Protein AF-A0A831ULX9-F1 (afdb_monomer_lite)

Radius of gyration: 25.43 Å; chains: 1; bounding box: 55×45×68 Å

pLDDT: mean 88.06, std 7.43, range [57.34, 97.75]

Foldseek 3Di:
DQQLVVLLVLQQQLQLVVLLVVLCVVLVVVVVCCCPPPQPPHDDDPVVVVVSVVSRVVSSVVSSVVSSVVSSVVSVVCSVPPDDDCVSNVVSVCSNVVVVVVVVVVCVVVQVPDPHDLLRLLQVVLVVVPAPGWDFDDPPDDFTWIFGAHPVRDGPDIGHSVPGDD

Structure (mmCIF, N/CA/C/O backbone):
data_AF-A0A831ULX9-F1
#
_entry.id   AF-A0A831ULX9-F1
#
loop_
_atom_site.group_PDB
_atom_site.id
_atom_site.type_symbol
_atom_site.label_atom_id
_atom_site.label_alt_id
_atom_site.label_comp_id
_atom_site.label_asym_id
_atom_site.label_entity_id
_atom_site.label_seq_id
_atom_site.pdbx_PDB_ins_code
_atom_site.Cartn_x
_atom_site.Cartn_y
_atom_site.Cartn_z
_atom_site.occupancy
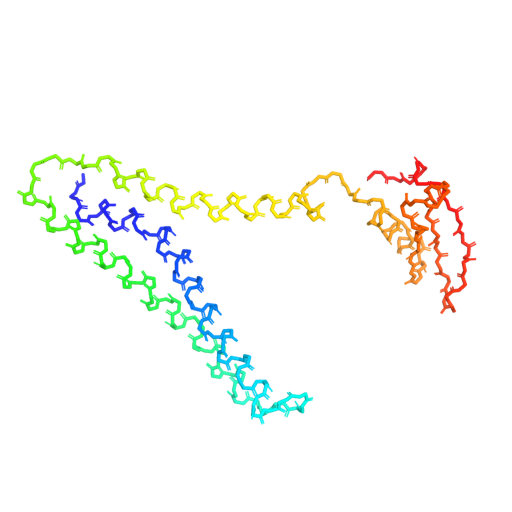_atom_site.B_iso_or_equiv
_atom_site.auth_seq_id
_atom_site.auth_comp_id
_atom_site.auth_asym_id
_atom_site.auth_atom_id
_atom_site.pdbx_PDB_model_num
ATOM 1 N N . MET A 1 1 ? -15.655 9.755 24.065 1.00 69.81 1 MET A N 1
ATOM 2 C CA . MET A 1 1 ? -16.118 8.781 23.044 1.00 69.81 1 MET A CA 1
ATOM 3 C C . MET A 1 1 ? -16.179 7.384 23.647 1.00 69.81 1 MET A C 1
ATOM 5 O O . MET A 1 1 ? -15.390 7.096 24.537 1.00 69.81 1 MET A O 1
ATOM 9 N N . LYS A 1 2 ? -17.085 6.518 23.174 1.00 84.69 2 LYS A N 1
ATOM 10 C CA . LYS A 1 2 ? -17.117 5.096 23.570 1.00 84.69 2 LYS A CA 1
ATOM 11 C C . LYS A 1 2 ? -15.896 4.355 23.005 1.00 84.69 2 LYS A C 1
ATOM 13 O O . LYS A 1 2 ? -15.517 4.626 21.863 1.00 84.69 2 LYS A O 1
ATOM 18 N N . LYS A 1 3 ? -15.299 3.426 23.767 1.00 84.31 3 LYS A N 1
ATOM 19 C CA . LYS A 1 3 ? -14.051 2.737 23.372 1.00 84.31 3 LYS A CA 1
ATOM 20 C C . LYS A 1 3 ? -14.194 2.011 22.036 1.00 84.31 3 LYS A C 1
ATOM 22 O O . LYS A 1 3 ? -13.263 2.047 21.241 1.00 84.31 3 LYS A O 1
ATOM 27 N N . ARG A 1 4 ? -15.372 1.463 21.723 1.00 89.12 4 ARG A N 1
ATOM 28 C CA . ARG A 1 4 ? -15.666 0.852 20.412 1.00 89.12 4 ARG A CA 1
ATOM 29 C C . ARG A 1 4 ? -15.336 1.742 19.206 1.00 89.12 4 ARG A C 1
ATOM 31 O O . ARG A 1 4 ? -14.799 1.252 18.222 1.00 89.12 4 ARG A O 1
ATOM 38 N N . PHE A 1 5 ? -15.599 3.048 19.289 1.00 90.06 5 PHE A N 1
ATOM 39 C CA . PHE A 1 5 ? -15.303 3.977 18.193 1.00 90.06 5 PHE A CA 1
ATOM 40 C C . PHE A 1 5 ? -13.834 4.404 18.181 1.00 90.06 5 PHE A C 1
ATOM 42 O O . PHE A 1 5 ? -13.266 4.590 17.113 1.00 90.06 5 PHE A O 1
ATOM 49 N N . ILE A 1 6 ? -13.197 4.490 19.354 1.00 88.69 6 ILE A N 1
ATOM 50 C CA . ILE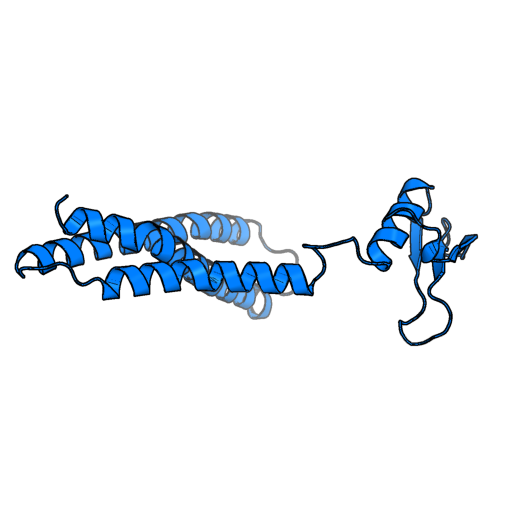 A 1 6 ? -11.759 4.775 19.455 1.00 88.69 6 ILE A CA 1
ATOM 51 C C . ILE A 1 6 ? -10.952 3.647 18.806 1.00 88.69 6 ILE A C 1
ATOM 53 O O . ILE A 1 6 ? -10.059 3.919 18.016 1.00 88.69 6 ILE A O 1
ATOM 57 N N . TYR A 1 7 ? -11.289 2.384 19.082 1.00 88.88 7 TYR A N 1
ATOM 58 C CA . TYR A 1 7 ? -10.593 1.252 18.466 1.00 88.88 7 TYR A CA 1
ATOM 59 C C . TYR A 1 7 ? -10.888 1.151 16.970 1.00 88.88 7 TYR A C 1
ATOM 61 O O . TYR A 1 7 ? -9.971 0.911 16.200 1.00 88.88 7 TYR A O 1
ATOM 69 N N . MET A 1 8 ? -12.120 1.406 16.526 1.00 90.25 8 MET A N 1
ATOM 70 C CA . MET A 1 8 ? -12.404 1.484 15.089 1.00 90.25 8 MET A CA 1
ATOM 71 C C . MET A 1 8 ? -11.499 2.510 14.380 1.00 90.25 8 MET A C 1
ATOM 73 O O . MET A 1 8 ? -10.954 2.207 13.325 1.00 90.25 8 MET A O 1
ATOM 77 N N . LEU A 1 9 ? -11.291 3.688 14.983 1.00 89.81 9 LEU A N 1
ATOM 78 C CA . LEU A 1 9 ? -10.396 4.720 14.449 1.00 89.81 9 LEU A CA 1
ATOM 79 C C . LEU A 1 9 ? -8.916 4.324 14.526 1.00 89.81 9 LEU A C 1
ATOM 81 O O . LEU A 1 9 ? -8.188 4.538 13.562 1.00 89.81 9 LEU A O 1
ATOM 85 N N . LEU A 1 10 ? -8.475 3.718 15.632 1.00 89.75 10 LEU A N 1
ATOM 86 C CA . LEU A 1 10 ? -7.100 3.226 15.775 1.00 89.75 10 LEU A CA 1
ATOM 87 C C . LEU A 1 10 ? -6.760 2.203 14.688 1.00 89.75 10 LEU A C 1
ATOM 89 O O . LEU A 1 10 ? -5.692 2.260 14.100 1.00 89.75 10 LEU A O 1
ATOM 93 N N . PHE A 1 11 ? -7.682 1.301 14.362 1.00 89.25 11 PHE A N 1
ATOM 94 C CA . PHE A 1 11 ? -7.452 0.282 13.338 1.00 89.25 11 PHE A CA 1
ATOM 95 C C . PHE A 1 11 ? -7.724 0.761 11.905 1.00 89.25 11 PHE A C 1
ATOM 97 O O . PHE A 1 11 ? -7.463 0.010 10.969 1.00 89.25 11 PHE A O 1
ATOM 104 N N . LEU A 1 12 ? -8.191 1.998 11.704 1.00 92.56 12 LEU A N 1
ATOM 105 C CA . LEU A 1 12 ? -8.520 2.525 10.379 1.00 92.56 12 LEU A CA 1
ATOM 106 C C . LEU A 1 12 ? -7.286 2.579 9.469 1.00 92.56 12 LEU A C 1
ATOM 108 O O . LEU A 1 12 ? -7.279 1.980 8.397 1.00 92.56 12 LEU A O 1
ATOM 112 N N . VAL A 1 13 ? -6.240 3.285 9.904 1.00 91.50 13 VAL A N 1
ATOM 113 C CA . VAL A 1 13 ? -5.035 3.521 9.094 1.00 91.50 13 VAL A CA 1
ATOM 114 C C . VAL A 1 13 ? -4.110 2.296 9.059 1.00 91.50 13 VAL A C 1
ATOM 116 O O . VAL A 1 13 ? -3.772 1.860 7.959 1.00 91.50 13 VAL A O 1
ATOM 119 N N . PRO A 1 14 ? -3.750 1.654 10.190 1.00 91.25 14 PRO A N 1
ATOM 120 C CA . PRO A 1 14 ? -2.991 0.404 10.150 1.00 91.25 14 PRO A CA 1
ATOM 121 C C . PRO A 1 14 ? -3.719 -0.688 9.362 1.00 91.25 14 PRO A C 1
ATOM 123 O O . PRO A 1 14 ? -3.098 -1.418 8.593 1.00 91.25 14 PRO A O 1
ATOM 126 N N . GLY A 1 15 ? -5.045 -0.781 9.518 1.00 92.94 15 GLY A N 1
ATOM 127 C CA . GLY A 1 15 ? -5.869 -1.737 8.787 1.00 92.94 15 GLY A CA 1
ATOM 128 C C . GLY A 1 15 ? -5.821 -1.509 7.281 1.00 92.94 15 GLY A C 1
ATOM 129 O O . GLY A 1 15 ? -5.800 -2.485 6.537 1.00 92.94 15 GLY A O 1
ATOM 130 N N . LEU A 1 16 ? -5.739 -0.255 6.826 1.00 94.25 16 LEU A N 1
ATOM 131 C CA . LEU A 1 16 ? -5.569 0.077 5.411 1.00 94.25 16 LEU A CA 1
ATOM 132 C C . LEU A 1 16 ? -4.250 -0.487 4.872 1.00 94.25 16 LEU A C 1
ATOM 134 O O . LEU A 1 16 ? -4.260 -1.207 3.874 1.00 94.25 16 LEU A O 1
ATOM 138 N N . PHE A 1 17 ? -3.132 -0.223 5.555 1.00 92.25 17 PHE A N 1
ATOM 139 C CA . PHE A 1 17 ? -1.814 -0.714 5.137 1.00 92.25 17 PHE A CA 1
ATOM 140 C C . PHE A 1 17 ? -1.741 -2.241 5.123 1.00 92.25 17 PHE A C 1
ATOM 142 O O . PHE A 1 17 ? -1.296 -2.828 4.138 1.00 92.25 17 PHE A O 1
ATOM 149 N N . VAL A 1 18 ? -2.216 -2.895 6.186 1.00 92.31 18 VAL A N 1
ATOM 150 C CA . VAL A 1 18 ? -2.213 -4.361 6.282 1.00 92.31 18 VAL A CA 1
ATOM 151 C C . VAL A 1 18 ? -3.098 -4.983 5.199 1.00 92.31 18 VAL A C 1
ATOM 153 O O . VAL A 1 18 ? -2.685 -5.942 4.552 1.00 92.31 18 VAL A O 1
ATOM 156 N N . SER A 1 19 ? -4.282 -4.419 4.947 1.00 96.00 19 SER A N 1
ATOM 157 C CA . SER A 1 19 ? -5.193 -4.922 3.907 1.00 96.00 19 SER A CA 1
ATOM 158 C C . SER A 1 19 ? -4.593 -4.780 2.513 1.00 96.00 19 SER A C 1
ATOM 160 O O . SER A 1 19 ? -4.688 -5.709 1.710 1.00 96.00 19 SER A O 1
ATOM 162 N N . LEU A 1 20 ? -3.932 -3.653 2.235 1.00 94.69 20 LEU A N 1
ATOM 163 C CA . LEU A 1 20 ? -3.231 -3.436 0.974 1.00 94.69 20 LEU A CA 1
ATOM 164 C C . LEU A 1 20 ? -2.085 -4.437 0.795 1.00 94.69 20 LEU A C 1
ATOM 166 O O . LEU A 1 20 ? -2.016 -5.092 -0.240 1.00 94.69 20 LEU A O 1
ATOM 170 N N . LEU A 1 21 ? -1.235 -4.607 1.813 1.00 93.88 21 LEU A N 1
ATOM 171 C CA . LEU A 1 21 ? -0.114 -5.551 1.778 1.00 93.88 21 LEU A CA 1
ATOM 172 C C . LEU A 1 21 ? -0.579 -6.988 1.531 1.00 93.88 21 LEU A C 1
ATOM 174 O O . LEU A 1 21 ? -0.034 -7.662 0.662 1.00 93.88 21 LEU A O 1
ATOM 178 N N . ILE A 1 22 ? -1.607 -7.444 2.254 1.00 95.62 22 ILE A N 1
ATOM 179 C CA . ILE A 1 22 ? -2.168 -8.789 2.069 1.00 95.62 22 ILE A CA 1
ATOM 180 C C . ILE A 1 22 ? -2.738 -8.941 0.656 1.00 95.62 22 ILE A C 1
ATOM 182 O O . ILE A 1 22 ? -2.482 -9.948 0.000 1.00 95.62 22 ILE A O 1
ATOM 186 N N . THR A 1 23 ? -3.478 -7.944 0.168 1.00 97.00 23 THR A N 1
ATOM 187 C CA . THR A 1 23 ? -4.087 -7.988 -1.169 1.00 97.00 23 THR A CA 1
ATOM 188 C C . THR A 1 23 ? -3.028 -8.061 -2.264 1.00 97.00 23 THR A C 1
ATOM 190 O O . THR A 1 23 ? -3.106 -8.928 -3.133 1.00 97.00 23 THR A O 1
ATOM 193 N N . VAL A 1 24 ? -2.008 -7.201 -2.199 1.00 95.50 24 VAL A N 1
ATOM 194 C CA . VAL A 1 24 ? -0.898 -7.188 -3.162 1.00 95.50 24 VAL A CA 1
ATOM 195 C C . VAL A 1 24 ? -0.106 -8.490 -3.100 1.00 95.50 24 VAL A C 1
ATOM 197 O O . VAL A 1 24 ? 0.212 -9.044 -4.145 1.00 95.50 24 VAL A O 1
ATOM 200 N N . ALA A 1 25 ? 0.176 -9.019 -1.906 1.00 96.38 25 ALA A N 1
ATOM 201 C CA . ALA A 1 25 ? 0.901 -10.278 -1.766 1.00 96.38 25 ALA A CA 1
ATOM 202 C C . ALA A 1 25 ? 0.124 -11.452 -2.380 1.00 96.38 25 ALA A C 1
ATOM 204 O O . ALA A 1 25 ? 0.675 -12.206 -3.177 1.00 96.38 25 ALA A O 1
ATOM 205 N N . VAL A 1 26 ? -1.163 -11.592 -2.055 1.00 97.25 26 VAL A N 1
ATOM 206 C CA . VAL A 1 26 ? -1.990 -12.703 -2.549 1.00 97.25 26 VAL A CA 1
ATOM 207 C C . VAL A 1 26 ? -2.203 -12.614 -4.058 1.00 97.25 26 VAL A C 1
ATOM 209 O O . VAL A 1 26 ? -2.005 -13.607 -4.758 1.00 97.25 26 VAL A O 1
ATOM 212 N N . LEU A 1 27 ? -2.565 -11.440 -4.581 1.00 95.69 27 LEU A N 1
ATOM 213 C CA . LEU A 1 27 ? -2.779 -11.278 -6.019 1.00 95.69 27 LEU A CA 1
ATOM 214 C C . LEU A 1 27 ? -1.475 -11.284 -6.809 1.00 95.69 27 LEU A C 1
ATOM 216 O O . LEU A 1 27 ? -1.461 -11.798 -7.919 1.00 95.69 27 LEU A O 1
ATOM 220 N N . GLY A 1 28 ? -0.378 -10.793 -6.236 1.00 94.81 28 GLY A N 1
ATOM 221 C CA . GLY A 1 28 ? 0.954 -10.907 -6.823 1.00 94.81 28 GLY A CA 1
ATOM 222 C C . GLY A 1 28 ? 1.394 -12.364 -6.948 1.00 94.81 28 GLY A C 1
ATOM 223 O O . GLY A 1 28 ? 1.882 -12.763 -8.002 1.00 94.81 28 GLY A O 1
ATOM 224 N N . VAL A 1 29 ? 1.146 -13.190 -5.924 1.00 96.25 29 VAL A N 1
ATOM 225 C CA . VAL A 1 29 ? 1.385 -14.642 -5.993 1.00 96.25 29 VAL A CA 1
ATOM 226 C C . VAL A 1 29 ? 0.490 -15.296 -7.045 1.00 96.25 29 VAL A C 1
ATOM 228 O O . VAL A 1 29 ? 0.982 -16.093 -7.839 1.00 96.25 29 VAL A O 1
ATOM 231 N N . ALA A 1 30 ? -0.799 -14.951 -7.095 1.00 94.50 30 ALA A N 1
ATOM 232 C CA . ALA A 1 30 ? -1.714 -15.491 -8.099 1.00 94.50 30 ALA A CA 1
ATOM 233 C C . ALA A 1 30 ? -1.286 -15.110 -9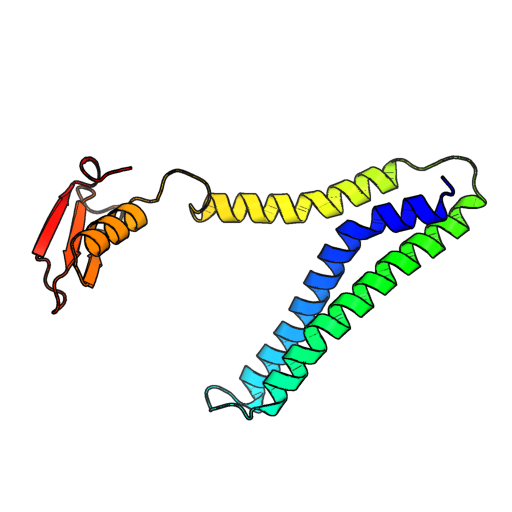.526 1.00 94.50 30 ALA A C 1
ATOM 235 O O . ALA A 1 30 ? -1.217 -15.972 -10.400 1.00 94.50 30 ALA A O 1
ATOM 236 N N . TYR A 1 31 ? -0.938 -13.842 -9.747 1.00 93.38 31 TYR A N 1
ATOM 237 C CA . TYR A 1 31 ? -0.435 -13.343 -11.023 1.00 93.38 31 TYR A CA 1
ATOM 238 C C . TYR A 1 31 ? 0.875 -14.034 -11.411 1.00 93.38 31 TYR A C 1
ATOM 240 O O . TYR A 1 31 ? 1.000 -14.541 -12.522 1.00 93.38 31 TYR A O 1
ATOM 248 N N . GLY A 1 32 ? 1.827 -14.134 -10.480 1.00 93.75 32 GLY A N 1
ATOM 249 C CA . GLY A 1 32 ? 3.093 -14.828 -10.695 1.00 93.75 32 GLY A CA 1
ATOM 250 C C . GLY A 1 32 ? 2.906 -16.312 -11.011 1.00 93.75 32 GLY A C 1
ATOM 251 O O . GLY A 1 32 ? 3.600 -16.839 -11.872 1.00 93.75 32 GLY A O 1
ATOM 252 N N . ALA A 1 33 ? 1.938 -16.982 -10.382 1.00 94.31 33 ALA A N 1
ATOM 253 C CA . ALA A 1 33 ? 1.618 -18.374 -10.682 1.00 94.31 33 ALA A CA 1
ATOM 254 C C . ALA A 1 33 ? 1.002 -18.541 -12.080 1.00 94.31 33 ALA A C 1
ATOM 256 O O . ALA A 1 33 ? 1.398 -19.442 -12.819 1.00 94.31 33 ALA A O 1
ATOM 257 N N . LEU A 1 34 ? 0.068 -17.664 -12.463 1.00 92.25 34 LEU A N 1
ATOM 258 C CA . LEU A 1 34 ? -0.495 -17.648 -13.816 1.00 92.25 34 LEU A CA 1
ATOM 259 C C . LEU A 1 34 ? 0.591 -17.394 -14.864 1.00 92.25 34 LEU A C 1
ATOM 261 O O . LEU A 1 34 ? 0.6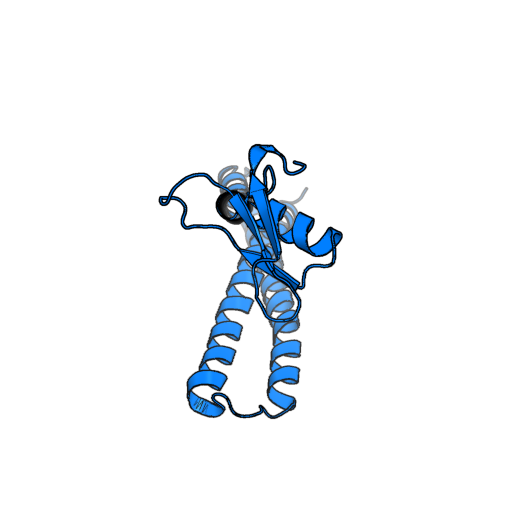19 -18.071 -15.890 1.00 92.25 34 LEU A O 1
ATOM 265 N N . TRP A 1 35 ? 1.521 -16.484 -14.577 1.00 93.44 35 TRP A N 1
ATOM 266 C CA . TRP A 1 35 ? 2.657 -16.214 -15.449 1.00 93.44 35 TRP A CA 1
ATOM 267 C C . TRP A 1 35 ? 3.595 -17.419 -15.556 1.00 93.44 35 TRP A C 1
ATOM 269 O O . TRP A 1 35 ? 3.796 -17.931 -16.648 1.00 93.44 35 TRP A O 1
ATOM 279 N N . LEU A 1 36 ? 4.108 -17.942 -14.441 1.00 94.44 36 LEU A N 1
ATOM 280 C CA . LEU A 1 36 ? 5.123 -19.002 -14.457 1.00 94.44 36 LEU A CA 1
ATOM 281 C C . LEU A 1 36 ? 4.605 -20.358 -14.949 1.00 94.44 36 LEU A C 1
ATOM 283 O O . LEU A 1 36 ? 5.368 -21.108 -15.554 1.00 94.44 36 LEU A O 1
ATOM 287 N N . PHE A 1 37 ? 3.346 -20.703 -14.662 1.00 93.56 37 PHE A N 1
ATOM 288 C CA . PHE A 1 37 ? 2.854 -22.075 -14.844 1.00 93.56 37 PHE A CA 1
ATOM 289 C C . PHE A 1 37 ? 1.730 -22.226 -15.867 1.00 93.56 37 PHE A C 1
ATOM 291 O O . PHE A 1 37 ? 1.461 -23.353 -16.279 1.00 93.56 37 PHE A O 1
ATOM 298 N N . VAL A 1 38 ? 1.052 -21.141 -16.258 1.00 91.44 38 VAL A N 1
ATOM 299 C CA . VAL A 1 38 ? -0.139 -21.232 -17.119 1.00 91.44 38 VAL A CA 1
ATOM 300 C C . VAL A 1 38 ? 0.082 -20.561 -18.467 1.00 91.44 38 VAL A C 1
ATOM 302 O O . VAL A 1 38 ? -0.095 -21.206 -19.497 1.00 91.44 38 VAL A O 1
ATOM 305 N N . PHE A 1 39 ? 0.458 -19.283 -18.474 1.00 89.56 39 PHE A N 1
ATOM 306 C CA . PHE A 1 39 ? 0.470 -18.474 -19.694 1.00 89.56 39 PHE A CA 1
ATOM 307 C C . PHE A 1 39 ? 1.877 -18.104 -20.183 1.00 89.56 39 PHE A C 1
ATOM 309 O O . PHE A 1 39 ? 2.070 -17.932 -21.387 1.00 89.56 39 PHE A O 1
ATOM 316 N N . GLY A 1 40 ? 2.874 -18.009 -19.301 1.00 89.31 40 GLY A N 1
ATOM 317 C CA . GLY A 1 40 ? 4.224 -17.577 -19.672 1.00 89.31 40 GLY A CA 1
ATOM 318 C C . GLY A 1 40 ? 4.236 -16.198 -20.335 1.00 89.31 40 GLY A C 1
ATOM 319 O O . GLY A 1 40 ? 3.404 -15.337 -20.037 1.00 89.31 40 GLY A O 1
ATOM 320 N N . ASP A 1 41 ? 5.158 -16.035 -21.284 1.00 89.88 41 ASP A N 1
ATOM 321 C CA . ASP A 1 41 ? 5.332 -14.819 -22.094 1.00 89.88 41 ASP A CA 1
ATOM 322 C C . ASP A 1 41 ? 4.400 -14.752 -23.316 1.00 89.88 41 ASP A C 1
ATOM 324 O O . ASP A 1 41 ? 4.540 -13.878 -24.173 1.00 89.88 41 ASP A O 1
ATOM 328 N N . SER A 1 42 ? 3.457 -15.692 -23.441 1.00 86.81 42 SER A N 1
ATOM 329 C CA . SER A 1 42 ? 2.448 -15.627 -24.500 1.00 86.81 42 SER A CA 1
ATOM 330 C C . SER A 1 42 ? 1.460 -14.485 -24.247 1.00 86.81 42 SER A C 1
ATOM 332 O O . SER A 1 42 ? 1.388 -13.936 -23.151 1.00 86.81 42 SER A O 1
ATOM 334 N N . THR A 1 43 ? 0.687 -14.093 -25.259 1.00 84.56 43 THR A N 1
ATOM 335 C CA . THR A 1 43 ? -0.373 -13.097 -25.074 1.00 84.56 43 THR A CA 1
ATOM 336 C C . THR A 1 43 ? -1.481 -13.683 -24.204 1.00 84.56 43 THR A C 1
ATOM 338 O O . THR A 1 43 ? -2.108 -14.684 -24.555 1.00 84.56 43 THR A O 1
ATOM 341 N N . TRP A 1 44 ? -1.714 -13.073 -23.041 1.00 86.50 44 TRP A N 1
ATOM 342 C CA . TRP A 1 44 ? -2.722 -13.563 -22.110 1.00 86.50 44 TRP A CA 1
ATOM 343 C C . TRP A 1 44 ? -4.124 -13.366 -22.697 1.00 86.50 44 TRP A C 1
ATOM 345 O O . TRP A 1 44 ? -4.382 -12.376 -23.389 1.00 86.50 44 TRP A O 1
ATOM 355 N N . PRO A 1 45 ? -5.070 -14.273 -22.405 1.00 88.69 45 PRO A N 1
ATOM 356 C CA . PRO A 1 45 ? -6.480 -13.988 -22.622 1.00 88.69 45 PRO A CA 1
ATOM 357 C C . PRO A 1 45 ? -6.875 -12.699 -21.883 1.00 88.69 45 PRO A C 1
ATOM 359 O O . PRO A 1 45 ? -6.274 -12.354 -20.875 1.00 88.69 45 PRO A 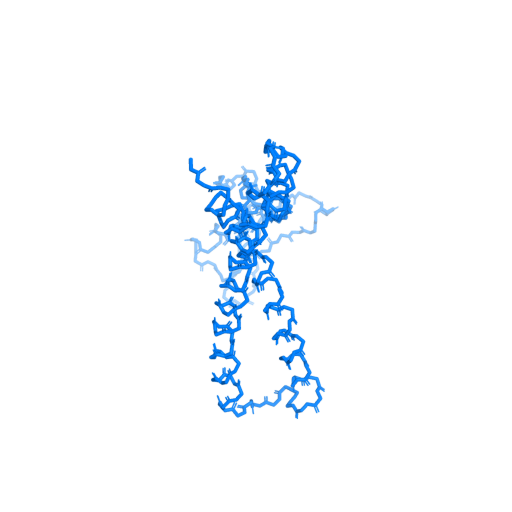O 1
ATOM 362 N N . THR A 1 46 ? -7.918 -11.997 -22.324 1.00 88.56 46 THR A N 1
ATOM 363 C CA . THR A 1 46 ? -8.326 -10.723 -21.693 1.00 88.56 46 THR A CA 1
ATOM 364 C C . THR A 1 46 ? -9.033 -10.900 -20.344 1.00 88.56 46 THR A C 1
ATOM 366 O O . THR A 1 46 ? -9.080 -9.983 -19.526 1.00 88.56 46 THR A O 1
ATOM 369 N N . TRP A 1 47 ? -9.606 -12.077 -20.086 1.00 90.56 47 TRP A N 1
ATOM 370 C CA . TRP A 1 47 ? -10.423 -12.322 -18.895 1.00 90.56 47 TRP A CA 1
ATOM 371 C C . TRP A 1 47 ? -9.639 -12.411 -17.565 1.00 90.56 47 TRP A C 1
ATOM 373 O O . TRP A 1 47 ? -10.168 -11.906 -16.575 1.00 90.56 47 TRP A O 1
ATOM 383 N N . PRO A 1 48 ? -8.416 -12.984 -17.462 1.00 90.25 48 PRO A N 1
ATOM 384 C CA . PRO A 1 48 ? -7.666 -13.032 -16.209 1.00 90.25 48 PRO A CA 1
ATOM 385 C C . PRO A 1 48 ? -7.296 -11.633 -15.726 1.00 90.25 48 PRO A C 1
ATOM 387 O O . PRO A 1 48 ? -7.422 -11.357 -14.538 1.00 90.25 48 PRO A O 1
ATOM 390 N N . GLU A 1 49 ? -6.914 -10.731 -16.634 1.00 86.44 49 GLU A N 1
ATOM 391 C CA . GLU A 1 49 ? -6.633 -9.334 -16.291 1.00 86.44 49 GLU A CA 1
ATOM 392 C C . GLU A 1 49 ? -7.869 -8.647 -15.705 1.00 86.44 49 GLU A C 1
ATOM 394 O O . GLU A 1 49 ? -7.791 -8.028 -14.644 1.00 86.44 49 GLU A O 1
ATOM 399 N N . GLN A 1 50 ? -9.033 -8.816 -16.340 1.00 92.00 50 GLN A N 1
ATOM 400 C CA . GLN A 1 50 ? -10.297 -8.255 -15.853 1.00 92.00 50 GLN A CA 1
ATOM 401 C C . GLN A 1 50 ? -10.684 -8.817 -14.480 1.00 92.00 50 GLN A C 1
ATOM 403 O O . GLN A 1 50 ? -11.064 -8.064 -13.582 1.00 92.00 50 GLN A O 1
ATOM 408 N N . VAL A 1 51 ? -10.562 -10.135 -14.297 1.00 94.00 51 VAL A N 1
ATOM 409 C CA . VAL A 1 51 ? -10.883 -10.806 -13.031 1.00 94.00 51 VAL A CA 1
ATOM 410 C C . VAL A 1 51 ? -9.939 -10.350 -11.921 1.00 94.00 51 VAL A C 1
ATOM 412 O O . VAL A 1 51 ? -10.408 -9.958 -10.855 1.00 94.00 51 VAL A O 1
ATOM 415 N N . LEU A 1 52 ? -8.625 -10.347 -12.156 1.00 91.56 52 LEU A N 1
ATOM 416 C CA . LEU A 1 52 ? -7.637 -9.917 -11.162 1.00 91.56 52 LEU A CA 1
ATOM 417 C C . LEU A 1 52 ? -7.789 -8.433 -10.817 1.00 91.56 52 LEU A C 1
ATOM 419 O O . LEU A 1 52 ? -7.731 -8.069 -9.640 1.00 91.56 52 LEU A O 1
ATOM 423 N N . SER A 1 53 ? -8.058 -7.593 -11.818 1.00 90.81 53 SER A N 1
ATOM 424 C CA . SER A 1 53 ? -8.330 -6.169 -11.622 1.00 90.81 53 SER A CA 1
ATOM 425 C C . SER A 1 53 ? -9.580 -5.937 -10.771 1.00 90.81 53 SER A C 1
ATOM 427 O O . SER A 1 53 ? -9.557 -5.076 -9.899 1.00 90.81 53 SER A O 1
ATOM 429 N N . GLY A 1 54 ? -10.642 -6.733 -10.945 1.00 94.62 54 GLY A N 1
ATOM 430 C CA . GLY A 1 54 ? -11.843 -6.667 -10.104 1.00 94.62 54 GLY A CA 1
ATOM 431 C C . GLY A 1 54 ? -11.656 -7.257 -8.699 1.00 94.62 54 GLY A C 1
ATOM 432 O O . GLY A 1 54 ? -12.209 -6.742 -7.720 1.00 94.62 54 GLY A O 1
ATOM 433 N N . LEU A 1 55 ? -10.850 -8.313 -8.568 1.00 95.12 55 LEU A N 1
ATOM 434 C CA . LEU A 1 55 ? -10.544 -8.950 -7.283 1.00 95.12 55 LEU A CA 1
ATOM 435 C C . LEU A 1 55 ? -9.708 -8.051 -6.366 1.00 95.12 55 LEU A C 1
ATOM 437 O O . LEU A 1 55 ? -9.883 -8.086 -5.152 1.00 95.12 55 LEU A O 1
ATOM 441 N N . MET A 1 56 ? -8.837 -7.216 -6.930 1.00 94.50 56 MET A N 1
ATOM 442 C CA . MET A 1 56 ? -7.970 -6.315 -6.168 1.00 94.50 56 MET A CA 1
ATOM 443 C C . MET A 1 56 ? -8.737 -5.338 -5.261 1.00 94.50 56 MET A C 1
ATOM 445 O O . MET A 1 56 ? -8.581 -5.432 -4.040 1.00 94.50 56 MET A O 1
ATOM 449 N N . PRO A 1 57 ? -9.618 -4.455 -5.768 1.00 96.50 57 PRO A N 1
ATOM 450 C CA . PRO A 1 57 ? -10.362 -3.538 -4.916 1.00 96.50 57 PRO A CA 1
ATOM 451 C C . PRO A 1 57 ? -11.345 -4.285 -4.010 1.00 96.50 57 PRO A C 1
ATOM 453 O O . PRO A 1 57 ? -11.493 -3.918 -2.848 1.00 96.50 57 PRO A O 1
ATOM 456 N N . THR A 1 58 ? -11.995 -5.349 -4.491 1.00 96.94 58 THR A N 1
ATOM 457 C CA . THR A 1 58 ? -12.979 -6.093 -3.685 1.00 96.94 58 THR A CA 1
ATOM 458 C C . THR A 1 58 ? -12.336 -6.779 -2.480 1.00 96.94 58 THR A C 1
ATOM 460 O O . THR A 1 58 ? -12.841 -6.647 -1.363 1.00 96.94 58 THR A O 1
ATOM 463 N N . MET A 1 59 ? -11.193 -7.440 -2.670 1.00 97.31 59 MET A N 1
ATOM 464 C CA . MET A 1 59 ? -10.422 -8.044 -1.585 1.00 97.31 59 MET A CA 1
ATOM 465 C C . MET A 1 59 ? -9.863 -6.981 -0.635 1.00 97.31 59 MET A C 1
ATOM 467 O O . MET A 1 59 ? -10.012 -7.116 0.581 1.00 97.31 59 MET A O 1
ATOM 471 N N . PHE A 1 60 ? -9.294 -5.899 -1.175 1.00 97.75 60 PHE A N 1
ATOM 472 C CA . PHE A 1 60 ? -8.764 -4.793 -0.380 1.00 97.75 60 PHE A CA 1
ATOM 473 C C . PHE A 1 60 ? -9.831 -4.171 0.531 1.00 97.75 60 PHE A C 1
ATOM 475 O O . PHE A 1 60 ? -9.644 -4.109 1.748 1.00 97.75 60 PHE A O 1
ATOM 482 N N . PHE A 1 61 ? -10.968 -3.748 -0.032 1.00 97.69 61 PHE A N 1
ATOM 483 C CA . PHE A 1 61 ? -12.047 -3.136 0.744 1.00 97.69 61 PHE A CA 1
ATOM 484 C C . PHE A 1 61 ? -12.672 -4.131 1.723 1.00 97.69 61 PHE A C 1
ATOM 486 O O . PHE A 1 61 ? -12.975 -3.755 2.856 1.00 97.69 61 PHE A O 1
ATOM 493 N N . GLY A 1 62 ? -12.816 -5.401 1.330 1.00 97.75 62 GLY A N 1
ATOM 494 C CA . GLY A 1 62 ? -13.304 -6.458 2.213 1.00 97.75 62 GLY A CA 1
ATOM 495 C C . GLY A 1 62 ? -12.426 -6.622 3.454 1.00 97.75 62 GLY A C 1
ATOM 496 O O . GLY A 1 62 ? -12.923 -6.547 4.579 1.00 97.75 62 GLY A O 1
ATOM 497 N N . LEU A 1 63 ? -11.113 -6.773 3.264 1.00 97.50 63 LEU A N 1
ATOM 498 C CA . LEU A 1 63 ? -10.149 -6.890 4.361 1.00 97.50 63 LEU A CA 1
ATOM 499 C C . LEU A 1 63 ? -10.112 -5.630 5.233 1.00 97.50 63 LEU A C 1
ATOM 501 O O . LEU A 1 63 ? -10.090 -5.732 6.463 1.00 97.50 63 LEU A O 1
ATOM 505 N N . TRP A 1 64 ? -10.184 -4.449 4.620 1.00 97.62 64 TRP A N 1
ATOM 506 C CA . TRP A 1 64 ? -10.136 -3.192 5.359 1.00 97.62 64 TRP A CA 1
ATOM 507 C C . TRP A 1 64 ? -11.373 -2.993 6.242 1.00 97.62 64 TRP A C 1
ATOM 509 O O . TRP A 1 64 ? -11.256 -2.636 7.419 1.00 97.62 64 TRP A O 1
ATOM 519 N N . VAL A 1 65 ? -12.561 -3.314 5.724 1.00 96.75 65 VAL A N 1
ATOM 520 C CA . VAL A 1 65 ? -13.803 -3.308 6.509 1.00 96.75 65 VAL A CA 1
ATOM 521 C C . VAL A 1 65 ? -13.739 -4.332 7.641 1.00 96.75 65 VAL A C 1
ATOM 523 O O . VAL A 1 65 ? -14.105 -4.000 8.771 1.00 96.75 65 VAL A O 1
ATOM 526 N N . ILE A 1 66 ? -13.227 -5.541 7.388 1.00 96.38 66 ILE A N 1
ATOM 527 C CA . ILE A 1 66 ? -13.034 -6.563 8.429 1.00 96.38 66 ILE A CA 1
ATOM 528 C C . ILE A 1 66 ? -12.119 -6.038 9.542 1.00 96.38 66 ILE A C 1
ATOM 530 O O . ILE A 1 66 ? -12.443 -6.210 10.719 1.00 96.38 66 ILE A O 1
ATOM 534 N N . ALA A 1 67 ? -11.027 -5.346 9.205 1.00 94.50 67 ALA A N 1
ATOM 535 C CA . ALA A 1 67 ? -10.128 -4.749 10.191 1.00 94.50 67 ALA A CA 1
ATOM 536 C C . ALA A 1 67 ? -10.840 -3.695 11.061 1.00 94.50 67 ALA A C 1
ATOM 538 O O . ALA A 1 67 ? -10.724 -3.728 12.290 1.00 94.50 67 ALA A O 1
ATOM 539 N N . MET A 1 68 ? -11.640 -2.808 10.457 1.00 93.81 68 MET A N 1
ATOM 540 C CA . MET A 1 68 ? -12.421 -1.806 11.197 1.00 93.81 68 MET A CA 1
ATOM 541 C C . MET A 1 68 ? -13.476 -2.438 12.113 1.00 93.81 68 MET A C 1
ATOM 543 O O . MET A 1 68 ? -13.608 -2.050 13.277 1.00 93.81 68 MET A O 1
ATOM 547 N N . VAL A 1 69 ? -14.228 -3.419 11.603 1.00 95.00 69 VAL A N 1
ATOM 548 C CA . VAL A 1 69 ? -15.254 -4.142 12.370 1.00 95.00 69 VAL A CA 1
ATOM 549 C C . VAL A 1 69 ? -14.609 -4.937 13.506 1.00 95.00 69 VAL A C 1
ATOM 551 O O . VAL A 1 69 ? -15.129 -4.942 14.624 1.00 95.00 69 VAL A O 1
ATOM 554 N N . GLY A 1 70 ? -13.447 -5.542 13.258 1.00 92.69 70 GLY A N 1
ATOM 555 C CA . GLY A 1 70 ? -12.622 -6.187 14.276 1.00 92.69 70 GLY A CA 1
ATOM 556 C C . GLY A 1 70 ? -12.218 -5.210 15.379 1.00 92.69 70 GLY A C 1
ATOM 557 O O . GLY A 1 70 ? -12.464 -5.480 16.557 1.00 92.69 70 GLY A O 1
ATOM 558 N N . GLY A 1 71 ? -11.704 -4.032 15.009 1.00 91.31 71 GLY A N 1
ATOM 559 C CA . GLY A 1 71 ? -11.393 -2.949 15.945 1.00 91.31 71 GLY A CA 1
ATOM 560 C C . GLY A 1 71 ? -12.609 -2.529 16.775 1.00 91.31 71 GLY A C 1
ATOM 561 O O . GLY A 1 71 ? -12.531 -2.451 18.003 1.00 91.31 71 GLY A O 1
ATOM 562 N N . TYR A 1 72 ? -13.770 -2.347 16.141 1.00 92.62 72 TYR A N 1
ATOM 563 C CA . TYR A 1 72 ? -15.018 -2.034 16.841 1.00 92.62 72 TYR A CA 1
ATOM 564 C C . TYR A 1 72 ? -15.414 -3.126 17.846 1.00 92.62 72 TYR A C 1
ATOM 566 O O . TYR A 1 72 ? -15.754 -2.822 18.995 1.00 92.62 72 TYR A O 1
ATOM 574 N N . ALA A 1 73 ? -15.368 -4.397 17.439 1.00 92.44 73 ALA A N 1
ATOM 575 C CA . ALA A 1 73 ? -15.736 -5.531 18.282 1.00 92.44 73 ALA A CA 1
ATOM 576 C C . ALA A 1 73 ? -14.801 -5.671 19.493 1.00 92.44 73 ALA A C 1
ATOM 578 O O . ALA A 1 73 ? -15.275 -5.871 20.616 1.00 92.44 73 ALA A O 1
ATOM 579 N N . VAL A 1 74 ? -13.491 -5.504 19.288 1.00 89.81 74 VAL A N 1
ATOM 580 C CA . VAL A 1 74 ? -12.487 -5.482 20.362 1.00 89.81 74 VAL A CA 1
ATOM 581 C C . VAL A 1 74 ? -12.743 -4.310 21.306 1.00 89.81 74 VAL A C 1
ATOM 583 O O . VAL A 1 74 ? -12.845 -4.507 22.517 1.00 89.81 74 VAL A O 1
ATOM 586 N N . GLY A 1 75 ? -12.947 -3.106 20.768 1.00 88.06 75 GLY A N 1
ATOM 587 C CA . GLY A 1 75 ? -13.238 -1.924 21.573 1.00 88.06 75 GLY A CA 1
ATOM 588 C C . GLY A 1 75 ? -14.515 -2.073 22.401 1.00 88.06 75 GLY A C 1
ATOM 589 O O . GLY A 1 75 ? -14.518 -1.686 23.565 1.00 88.06 75 GLY A O 1
ATOM 590 N N . LYS A 1 76 ? -15.568 -2.696 21.849 1.00 91.06 76 LYS A N 1
ATOM 591 C CA . LYS A 1 76 ? -16.813 -3.009 22.572 1.00 91.06 76 LYS A CA 1
ATOM 592 C C . LYS A 1 76 ? -16.573 -3.977 23.734 1.00 91.06 76 LYS A C 1
ATOM 594 O O . LYS A 1 76 ? -17.129 -3.772 24.807 1.00 91.06 76 LYS A O 1
ATOM 599 N N . ARG A 1 77 ? -15.743 -5.011 23.553 1.00 88.62 77 ARG A N 1
ATOM 600 C CA . ARG A 1 77 ? -15.389 -5.953 24.635 1.00 88.62 77 ARG A CA 1
ATOM 601 C C . ARG A 1 77 ? -14.607 -5.265 25.756 1.00 88.62 77 ARG A C 1
ATOM 603 O O . ARG A 1 77 ? -14.839 -5.544 26.926 1.00 88.62 77 ARG A O 1
ATOM 610 N N . LEU A 1 78 ? -13.739 -4.320 25.403 1.00 86.88 78 LEU A N 1
ATOM 611 C CA . LEU A 1 78 ? -12.933 -3.549 26.352 1.00 86.88 78 LEU A CA 1
ATOM 612 C C . LEU A 1 78 ? -13.714 -2.439 27.072 1.00 86.88 78 LEU A C 1
ATOM 614 O O . LEU A 1 78 ? -13.164 -1.787 27.955 1.00 86.88 78 LEU A O 1
ATOM 618 N N . GLU A 1 79 ? -14.985 -2.195 26.738 1.00 87.38 79 GLU A N 1
ATOM 619 C CA . GLU A 1 79 ? -15.842 -1.291 27.523 1.00 87.38 79 GLU A CA 1
ATOM 620 C C . GLU A 1 79 ? -16.171 -1.865 28.906 1.00 87.38 79 GLU A C 1
ATOM 622 O O . GLU A 1 79 ? -16.421 -1.090 29.824 1.00 87.38 79 GLU A O 1
ATOM 627 N N . ALA A 1 80 ? -16.110 -3.191 29.074 1.00 85.06 80 ALA A N 1
ATOM 628 C CA . ALA A 1 80 ? -16.340 -3.855 30.357 1.00 85.06 80 ALA A CA 1
ATOM 629 C C . ALA A 1 80 ? -15.203 -3.636 31.372 1.00 85.06 80 ALA A C 1
ATOM 631 O O . ALA A 1 80 ? -15.408 -3.813 32.570 1.00 85.06 80 ALA A O 1
ATOM 632 N N . THR A 1 81 ? -14.009 -3.252 30.914 1.00 81.88 81 THR A N 1
ATOM 633 C CA . THR A 1 81 ? -12.865 -2.976 31.787 1.00 81.88 81 THR A CA 1
ATOM 634 C C . THR A 1 81 ? -12.720 -1.471 32.029 1.00 81.88 81 THR A C 1
ATOM 636 O O . THR A 1 81 ? -12.877 -0.676 31.100 1.00 81.88 81 THR A O 1
ATOM 639 N N . PRO A 1 82 ? -12.419 -1.014 33.253 1.00 76.50 82 PRO A N 1
ATOM 640 C CA . PRO A 1 82 ? -12.093 0.388 33.496 1.00 76.50 82 PRO A CA 1
ATOM 641 C C . PRO A 1 82 ? -10.703 0.732 32.932 1.00 76.50 82 PRO A C 1
ATOM 643 O O . PRO A 1 82 ? -9.791 -0.087 32.956 1.00 76.50 82 PRO A O 1
ATOM 646 N N . GLY A 1 83 ? -10.542 1.954 32.415 1.00 78.56 83 GLY A N 1
ATOM 647 C CA . GLY A 1 83 ? -9.263 2.457 31.892 1.00 78.56 83 GLY A CA 1
ATOM 648 C C . GLY A 1 83 ? -9.014 2.183 30.402 1.00 78.56 83 GLY A C 1
ATOM 649 O O . GLY A 1 83 ? -9.573 1.267 29.800 1.00 78.56 83 GLY A O 1
ATOM 650 N N . PHE A 1 84 ? -8.205 3.033 29.773 1.00 81.56 84 PHE A N 1
ATOM 651 C CA . PHE A 1 84 ? -7.797 2.908 28.373 1.00 81.56 84 PHE A CA 1
ATOM 652 C C . PHE A 1 84 ? -6.302 2.590 28.319 1.00 81.56 84 PHE A C 1
ATOM 654 O O . PHE A 1 84 ? -5.500 3.337 28.873 1.00 81.56 84 PHE A O 1
ATOM 661 N N . ASP A 1 85 ? -5.936 1.483 27.672 1.00 82.88 85 ASP A N 1
ATOM 662 C CA . ASP A 1 85 ? -4.535 1.088 27.550 1.00 82.88 85 ASP A CA 1
ATOM 663 C C . ASP A 1 85 ? -3.846 1.876 26.427 1.00 82.88 85 ASP A C 1
ATOM 665 O O . ASP A 1 85 ? -4.123 1.690 25.238 1.00 82.88 85 ASP A O 1
ATOM 669 N N . VAL A 1 86 ? -2.923 2.757 26.818 1.00 85.81 86 VAL A N 1
ATOM 670 C CA . VAL A 1 86 ? -2.130 3.595 25.907 1.00 85.81 86 VAL A CA 1
ATOM 671 C C . VAL A 1 86 ? -1.215 2.747 25.012 1.00 85.81 86 VAL A C 1
ATOM 673 O O . VAL A 1 86 ? -0.852 3.183 23.919 1.00 85.81 86 VAL A O 1
ATOM 676 N N . ARG A 1 87 ? -0.889 1.506 25.403 1.00 87.75 87 ARG A N 1
ATOM 677 C CA . ARG A 1 87 ? -0.075 0.588 24.588 1.00 87.75 87 ARG A CA 1
ATOM 678 C C . ARG A 1 87 ? -0.695 0.331 23.218 1.00 87.75 87 ARG A C 1
ATOM 680 O O . ARG A 1 87 ? 0.034 0.262 22.234 1.00 87.75 87 ARG A O 1
ATOM 687 N N . HIS A 1 88 ? -2.023 0.251 23.121 1.00 86.31 88 HIS A N 1
ATOM 688 C CA . HIS A 1 88 ? -2.700 0.047 21.837 1.00 86.31 88 HIS A CA 1
ATOM 689 C C . HIS A 1 88 ? -2.583 1.258 20.905 1.00 86.31 88 HIS A C 1
ATOM 691 O O . HIS A 1 88 ? -2.522 1.087 19.689 1.00 86.31 88 HIS A O 1
ATOM 697 N N . VAL A 1 89 ? -2.487 2.471 21.459 1.00 87.31 89 VAL A N 1
ATOM 698 C CA . VAL A 1 89 ? -2.211 3.680 20.669 1.00 87.31 89 VAL A CA 1
ATOM 699 C C . VAL A 1 89 ? -0.802 3.629 20.106 1.00 87.31 89 VAL A C 1
ATOM 701 O O . VAL A 1 89 ? -0.624 3.835 18.912 1.00 87.31 89 VAL A O 1
ATOM 704 N N . TRP A 1 90 ? 0.187 3.297 20.938 1.00 89.12 90 TRP A N 1
ATOM 705 C CA . TRP A 1 90 ? 1.573 3.173 20.487 1.00 89.12 90 TRP A CA 1
ATOM 706 C C . TRP A 1 90 ? 1.751 2.079 19.437 1.00 89.12 90 TRP A C 1
ATOM 708 O O . TRP A 1 90 ? 2.423 2.311 18.438 1.00 89.12 90 TRP A O 1
ATOM 718 N N . LEU A 1 91 ? 1.102 0.925 19.611 1.00 87.50 91 LEU A N 1
ATOM 719 C CA . LEU A 1 91 ? 1.085 -0.150 18.614 1.00 87.50 91 LEU A CA 1
ATOM 720 C C . LEU A 1 91 ? 0.473 0.310 17.289 1.00 87.50 91 LEU A C 1
ATOM 722 O O . LEU A 1 91 ? 1.062 0.096 16.234 1.00 87.50 91 LEU A O 1
ATOM 726 N N . SER A 1 92 ? -0.680 0.975 17.340 1.00 87.44 92 SER A N 1
ATOM 727 C CA . SER A 1 92 ? -1.341 1.530 16.156 1.00 87.44 92 SER A CA 1
ATOM 728 C C . SER A 1 92 ? -0.475 2.577 15.452 1.00 87.44 92 SER A C 1
ATOM 730 O O . SER A 1 92 ? -0.383 2.587 14.224 1.00 87.44 92 SER A O 1
ATOM 732 N N . LEU A 1 93 ? 0.156 3.464 16.221 1.00 89.31 93 LEU A N 1
ATOM 733 C CA . LEU A 1 93 ? 1.032 4.500 15.695 1.00 89.31 93 LEU A CA 1
ATOM 734 C C . LEU A 1 93 ? 2.266 3.875 15.039 1.00 89.31 93 LEU A C 1
ATOM 736 O O . LEU A 1 93 ? 2.580 4.211 13.904 1.00 89.31 93 LEU A O 1
ATOM 740 N N . ALA A 1 94 ? 2.918 2.922 15.707 1.00 88.06 94 ALA A N 1
ATOM 741 C CA . ALA A 1 94 ? 4.069 2.207 15.167 1.00 88.06 94 ALA A CA 1
ATOM 742 C C . ALA A 1 94 ? 3.709 1.437 13.888 1.00 88.06 94 ALA A C 1
ATOM 744 O O . ALA A 1 94 ? 4.409 1.563 12.888 1.00 88.06 94 ALA A O 1
ATOM 745 N N . ALA A 1 95 ? 2.582 0.717 13.879 1.00 86.50 95 ALA A N 1
ATOM 746 C CA . ALA A 1 95 ? 2.093 -0.006 12.703 1.00 86.50 95 ALA A CA 1
ATOM 747 C C . ALA A 1 95 ? 1.762 0.920 11.517 1.00 86.50 95 ALA A C 1
ATOM 749 O O . ALA A 1 95 ? 1.794 0.481 10.372 1.00 86.50 95 ALA A O 1
ATOM 750 N N . THR A 1 96 ? 1.469 2.195 11.783 1.00 88.75 96 THR A N 1
ATOM 751 C CA . THR A 1 96 ? 1.244 3.217 10.751 1.00 88.75 96 THR A CA 1
ATOM 752 C C . THR A 1 96 ? 2.551 3.848 10.276 1.00 88.75 96 THR A C 1
ATOM 754 O O . THR A 1 96 ? 2.782 3.979 9.078 1.00 88.75 96 THR A O 1
ATOM 757 N N . LEU A 1 97 ? 3.415 4.258 11.206 1.00 91.06 97 LEU A N 1
ATOM 758 C CA . LEU A 1 97 ? 4.634 5.003 10.894 1.00 91.06 97 LEU A CA 1
ATOM 759 C C . LEU A 1 97 ? 5.730 4.124 10.298 1.00 91.06 97 LEU A C 1
ATOM 761 O O . LEU A 1 97 ? 6.501 4.608 9.479 1.00 91.06 97 LEU A O 1
ATOM 765 N N . LEU A 1 98 ? 5.804 2.848 10.678 1.00 90.44 98 LEU A N 1
ATOM 766 C CA . LEU A 1 98 ? 6.823 1.925 10.183 1.00 90.44 98 LEU A CA 1
ATOM 767 C C . LEU A 1 98 ? 6.805 1.771 8.649 1.00 90.44 98 LEU A C 1
ATOM 769 O O . LEU A 1 98 ? 7.848 2.011 8.041 1.00 90.44 98 LEU A O 1
ATOM 773 N N . PRO A 1 99 ? 5.675 1.447 7.986 1.00 86.25 99 PRO A N 1
ATOM 774 C CA . PRO A 1 99 ? 5.648 1.359 6.525 1.00 86.25 99 PRO A CA 1
ATOM 775 C C . PRO A 1 99 ? 5.938 2.704 5.843 1.00 86.25 99 PRO A C 1
ATOM 777 O O . PRO A 1 99 ? 6.632 2.731 4.830 1.00 86.25 99 PRO A O 1
ATOM 780 N N . ILE A 1 100 ? 5.478 3.823 6.417 1.00 88.62 100 ILE A N 1
ATOM 781 C CA . ILE A 1 100 ? 5.776 5.169 5.899 1.00 88.62 100 ILE A CA 1
ATOM 782 C C . ILE A 1 100 ? 7.280 5.453 5.978 1.00 88.62 100 ILE A C 1
ATOM 784 O O . ILE A 1 100 ? 7.879 5.893 5.001 1.00 88.62 100 ILE A O 1
ATOM 788 N N . GLY A 1 101 ? 7.908 5.164 7.118 1.00 91.06 101 GLY A N 1
ATOM 789 C CA . GLY A 1 101 ? 9.344 5.340 7.314 1.00 91.06 101 GLY A CA 1
ATOM 790 C C . GLY A 1 101 ? 10.167 4.505 6.335 1.00 91.06 101 GLY A C 1
ATOM 791 O O . GLY A 1 101 ? 11.109 5.022 5.743 1.00 91.06 101 GLY A O 1
ATOM 792 N N . ILE A 1 102 ? 9.774 3.248 6.098 1.00 88.81 102 ILE A N 1
ATOM 793 C CA . ILE A 1 102 ? 10.414 2.386 5.092 1.00 88.81 102 ILE A CA 1
ATOM 794 C C . ILE A 1 102 ? 10.295 3.005 3.695 1.00 88.81 102 ILE A C 1
ATOM 796 O O . ILE A 1 102 ? 11.296 3.094 2.986 1.00 88.81 102 ILE A O 1
ATOM 800 N N . ALA A 1 103 ? 9.102 3.466 3.309 1.00 86.81 103 ALA A N 1
ATOM 801 C CA . ALA A 1 103 ? 8.887 4.089 2.005 1.00 86.81 103 ALA A CA 1
ATOM 802 C C . ALA A 1 103 ? 9.742 5.353 1.820 1.00 86.81 103 ALA A C 1
ATOM 804 O O . ALA A 1 103 ? 10.362 5.523 0.771 1.00 86.81 103 ALA A O 1
ATOM 805 N N . LEU A 1 104 ? 9.834 6.204 2.846 1.00 88.19 104 LEU A N 1
ATOM 806 C CA . LEU A 1 104 ? 10.660 7.413 2.815 1.00 88.19 104 LEU A CA 1
ATOM 807 C C . LEU A 1 104 ? 12.154 7.092 2.716 1.00 88.19 104 LEU A C 1
ATOM 809 O O . LEU A 1 104 ? 12.850 7.690 1.900 1.00 88.19 104 LEU A O 1
ATOM 813 N N . LEU A 1 105 ? 12.649 6.128 3.498 1.00 88.06 105 LEU A N 1
ATOM 814 C CA . LEU A 1 105 ? 14.050 5.699 3.432 1.00 88.06 105 LEU A CA 1
ATOM 815 C C . LEU A 1 105 ? 14.396 5.096 2.067 1.00 88.06 105 LEU A C 1
ATOM 817 O O . LEU A 1 105 ? 15.469 5.358 1.529 1.00 88.06 105 LEU A O 1
ATOM 821 N N . HIS A 1 106 ? 13.479 4.326 1.485 1.00 86.44 106 HIS A N 1
ATOM 822 C CA . HIS A 1 106 ? 13.645 3.771 0.147 1.00 86.44 106 HIS A CA 1
ATOM 823 C C . HIS A 1 106 ? 13.676 4.869 -0.926 1.00 86.44 106 HIS A C 1
ATOM 825 O O . HIS A 1 106 ? 14.559 4.870 -1.779 1.00 86.44 106 HIS A O 1
ATOM 831 N N . GLN A 1 107 ? 12.765 5.844 -0.859 1.00 84.19 107 GLN A N 1
ATOM 832 C CA . GLN A 1 107 ? 12.766 6.982 -1.784 1.00 84.19 107 GLN A CA 1
ATOM 833 C C . GLN A 1 107 ? 14.016 7.861 -1.640 1.00 84.19 107 GLN A C 1
ATOM 835 O O . GLN A 1 107 ? 14.541 8.328 -2.649 1.00 84.19 107 GLN A O 1
ATOM 840 N N . LEU A 1 108 ? 14.527 8.034 -0.418 1.00 82.06 108 LEU A N 1
ATOM 841 C CA . LEU A 1 108 ? 15.800 8.708 -0.160 1.00 82.06 108 LEU A CA 1
ATOM 842 C C . LEU A 1 108 ? 16.975 7.935 -0.781 1.00 82.06 108 LEU A C 1
ATOM 844 O O . LEU A 1 108 ? 17.836 8.529 -1.419 1.00 82.06 108 LEU A O 1
ATOM 848 N N . SER A 1 109 ? 16.991 6.605 -0.642 1.00 77.31 109 SER A N 1
ATOM 849 C CA . SER A 1 109 ? 18.048 5.753 -1.200 1.00 77.31 109 SER A CA 1
ATOM 850 C C . SER A 1 109 ? 18.084 5.749 -2.729 1.00 77.31 109 SER A C 1
ATOM 852 O O . SER A 1 109 ? 19.154 5.539 -3.296 1.00 77.31 109 SER A O 1
ATOM 854 N N . ILE A 1 110 ? 16.939 5.922 -3.391 1.00 75.75 110 ILE A N 1
ATOM 855 C CA . ILE A 1 110 ? 16.835 5.920 -4.861 1.00 75.75 110 ILE A CA 1
ATOM 856 C C . ILE A 1 110 ? 17.052 7.325 -5.445 1.00 75.75 110 ILE A C 1
ATOM 858 O O . ILE A 1 110 ? 17.181 7.471 -6.651 1.00 75.75 110 ILE A O 1
ATOM 862 N N . GLY A 1 111 ? 17.165 8.359 -4.605 1.00 65.56 111 GLY A N 1
ATOM 863 C CA . GLY A 1 111 ? 17.416 9.732 -5.055 1.00 65.56 111 GLY A CA 1
ATOM 864 C C . GLY A 1 111 ? 16.160 10.514 -5.447 1.00 65.56 111 GLY A C 1
ATOM 865 O O . GLY A 1 111 ? 16.268 11.683 -5.784 1.00 65.56 111 GLY A O 1
ATOM 866 N N . ASN A 1 112 ? 14.961 9.932 -5.304 1.00 70.94 112 ASN A N 1
ATOM 867 C CA . ASN A 1 112 ? 13.691 10.643 -5.531 1.00 70.94 112 ASN A CA 1
ATOM 868 C C . ASN A 1 112 ? 13.445 11.777 -4.520 1.00 70.94 112 ASN A C 1
ATOM 870 O O . ASN A 1 112 ? 12.635 12.668 -4.766 1.00 70.94 112 ASN A O 1
ATOM 874 N N . LEU A 1 113 ? 14.083 11.711 -3.349 1.00 66.12 113 LEU A N 1
ATOM 875 C CA . LEU A 1 113 ? 14.014 12.733 -2.309 1.00 66.12 113 LEU A CA 1
ATOM 876 C C . LEU A 1 113 ? 15.412 13.334 -2.122 1.00 66.12 113 LEU A C 1
ATOM 878 O O . LEU A 1 113 ? 16.248 12.748 -1.441 1.00 66.12 113 LEU A O 1
ATOM 882 N N . GLY A 1 114 ? 15.675 14.492 -2.727 1.00 66.62 114 GLY A N 1
ATOM 883 C CA . GLY A 1 114 ? 16.982 15.155 -2.677 1.00 66.62 114 GLY A CA 1
ATOM 884 C C . GLY A 1 114 ? 17.287 15.953 -3.950 1.00 66.62 114 GLY A C 1
ATOM 885 O O . GLY A 1 114 ? 16.419 16.057 -4.816 1.00 66.62 114 GLY A O 1
ATOM 886 N N . PRO A 1 115 ? 18.488 16.551 -4.067 1.00 71.56 115 PRO A N 1
ATOM 887 C CA . PRO A 1 115 ? 18.957 17.098 -5.338 1.00 71.56 115 PRO A CA 1
ATOM 888 C C . PRO A 1 115 ? 19.019 15.980 -6.386 1.00 71.56 115 PRO A C 1
ATOM 890 O O . PRO A 1 115 ? 19.392 14.852 -6.051 1.00 71.56 115 PRO A O 1
ATOM 893 N N . LYS A 1 116 ? 18.647 16.299 -7.632 1.00 77.19 116 LYS A N 1
ATOM 894 C CA . LYS A 1 116 ? 18.649 15.342 -8.746 1.00 77.19 116 LYS A CA 1
ATOM 895 C C . LYS A 1 116 ? 20.008 14.655 -8.844 1.00 77.19 116 LYS A C 1
ATOM 897 O O . LYS A 1 116 ? 21.052 15.298 -8.696 1.00 77.19 116 LYS A O 1
ATOM 902 N N . SER A 1 117 ? 19.999 13.348 -9.088 1.00 79.94 117 SER A N 1
ATOM 903 C CA . SER A 1 117 ? 21.238 12.607 -9.315 1.00 79.94 117 SER A CA 1
ATOM 904 C C . SER A 1 117 ? 21.951 13.119 -10.571 1.00 79.94 117 SER A C 1
ATOM 906 O O . SER A 1 117 ? 21.315 13.609 -11.503 1.00 79.94 117 SER A O 1
ATOM 908 N N . ASP A 1 118 ? 23.277 12.979 -10.637 1.00 84.94 118 ASP A N 1
ATOM 909 C CA . ASP A 1 118 ? 24.049 13.435 -11.803 1.00 84.94 118 ASP A CA 1
ATOM 910 C C . ASP A 1 118 ? 23.575 12.789 -13.117 1.00 84.94 118 ASP A C 1
ATOM 912 O O . ASP A 1 118 ? 23.562 13.439 -14.161 1.00 84.94 118 ASP A O 1
ATOM 916 N N . SER A 1 119 ? 23.104 11.538 -13.055 1.00 84.81 119 SER A N 1
ATOM 917 C CA . SER A 1 119 ? 22.502 10.838 -14.193 1.00 84.81 119 SER A CA 1
ATOM 918 C C . SER A 1 119 ? 21.172 11.439 -14.632 1.00 84.81 119 SER A C 1
ATOM 920 O O . SER A 1 119 ? 20.919 11.532 -15.830 1.00 84.81 119 SER A O 1
ATOM 922 N N . GLU A 1 120 ? 20.331 11.869 -13.691 1.00 85.88 120 GLU A N 1
ATOM 923 C CA . GLU A 1 120 ? 19.070 12.543 -14.017 1.00 85.88 120 GLU A CA 1
ATOM 924 C C . GLU A 1 120 ? 19.328 13.932 -14.592 1.00 85.88 120 GLU A C 1
ATOM 926 O O . GLU A 1 120 ? 18.755 14.266 -15.624 1.00 85.88 120 GLU A O 1
ATOM 931 N N . ARG A 1 121 ? 20.248 14.700 -13.992 1.00 88.06 121 ARG A N 1
ATOM 932 C CA . ARG A 1 121 ? 20.660 16.017 -14.504 1.00 88.06 121 ARG A CA 1
ATOM 933 C C . ARG A 1 121 ? 21.194 15.911 -15.931 1.00 88.06 121 ARG A C 1
ATOM 935 O O . ARG A 1 121 ? 20.826 16.710 -16.787 1.00 88.06 121 ARG A O 1
ATOM 942 N N . CYS A 1 122 ? 22.014 14.894 -16.202 1.00 89.62 122 CYS A N 1
ATOM 943 C CA . CYS A 1 122 ? 22.529 14.623 -17.540 1.00 89.62 122 CYS A CA 1
ATOM 944 C C . CYS A 1 122 ? 21.419 14.231 -18.526 1.00 89.62 122 CYS A C 1
ATOM 946 O O . CYS A 1 122 ? 21.331 14.797 -19.614 1.00 89.62 122 CYS A O 1
ATOM 948 N N . SER A 1 123 ? 20.537 13.307 -18.132 1.00 90.50 123 SER A N 1
ATOM 949 C CA . SER A 1 123 ? 19.407 12.880 -18.963 1.00 90.50 123 SER A CA 1
ATOM 950 C C . SER A 1 123 ? 18.481 14.038 -19.317 1.00 90.50 123 SER A C 1
ATOM 952 O O . SER A 1 123 ? 18.052 14.151 -20.464 1.00 90.50 123 SER A O 1
ATOM 954 N N . GLU A 1 124 ? 18.168 14.893 -18.349 1.00 90.56 124 GLU A N 1
ATOM 955 C CA . GLU A 1 124 ? 17.280 16.033 -18.538 1.00 90.56 124 GLU A CA 1
ATOM 956 C C . GLU A 1 124 ? 17.918 17.074 -19.453 1.00 90.56 124 GLU A C 1
ATOM 958 O O . GLU A 1 124 ? 17.319 17.418 -20.469 1.00 90.56 124 GLU A O 1
ATOM 963 N N . TYR A 1 125 ? 19.169 17.467 -19.188 1.00 92.06 125 TYR A N 1
ATOM 964 C CA . TYR A 1 125 ? 19.909 18.399 -20.039 1.00 92.06 125 TYR A CA 1
ATOM 965 C C . TYR A 1 125 ? 19.986 17.924 -21.493 1.00 92.06 125 TYR A C 1
ATOM 967 O O . TYR A 1 125 ? 19.688 18.692 -22.409 1.00 92.06 125 TYR A O 1
ATOM 975 N N . CYS A 1 126 ? 20.331 16.652 -21.720 1.00 91.69 126 CYS A N 1
ATOM 976 C CA . CYS A 1 126 ? 20.387 16.096 -23.068 1.00 91.69 126 CYS A CA 1
ATOM 977 C C . CYS A 1 126 ? 18.998 16.098 -23.732 1.00 91.69 126 CYS A C 1
ATOM 979 O O . CYS A 1 126 ? 18.876 16.481 -24.895 1.00 91.69 126 CYS A O 1
ATOM 981 N N . SER A 1 127 ? 17.941 15.743 -22.994 1.00 91.31 127 SER A N 1
ATOM 982 C CA . SER A 1 127 ? 16.575 15.759 -23.529 1.00 91.31 127 SER A CA 1
ATOM 983 C C . SER A 1 127 ? 16.087 17.172 -23.877 1.00 91.31 127 SER A C 1
ATOM 985 O O . SER A 1 127 ? 15.491 17.371 -24.934 1.00 91.31 127 SER A O 1
ATOM 987 N N . GLU A 1 128 ? 16.401 18.172 -23.045 1.00 92.44 128 GLU A N 1
ATOM 988 C CA . GLU A 1 128 ? 16.036 19.576 -23.267 1.00 92.44 128 GLU A CA 1
ATOM 989 C C . GLU A 1 128 ? 16.729 20.163 -24.500 1.00 92.44 128 GLU A C 1
ATOM 991 O O . GLU A 1 128 ? 16.157 21.003 -25.195 1.00 92.44 128 GLU A O 1
ATOM 996 N N . HIS A 1 129 ? 17.938 19.691 -24.806 1.00 90.31 129 HIS A N 1
ATOM 997 C CA . HIS A 1 129 ? 18.707 20.119 -25.974 1.00 90.31 129 HIS A CA 1
ATOM 998 C C . HIS A 1 129 ? 18.434 19.266 -27.228 1.00 90.31 129 HIS A C 1
ATOM 1000 O O . HIS A 1 129 ? 19.068 19.481 -28.259 1.00 90.31 129 HIS A O 1
ATOM 1006 N N . GLY A 1 130 ? 17.467 18.341 -27.174 1.00 90.88 130 GLY A N 1
ATOM 1007 C CA . GLY A 1 130 ? 16.999 17.574 -28.333 1.00 90.88 130 GLY A CA 1
ATOM 1008 C C . GLY A 1 130 ? 17.802 16.311 -28.656 1.00 90.88 130 GLY A C 1
ATOM 1009 O O . GLY A 1 130 ? 17.620 15.737 -29.731 1.00 90.88 130 GLY A O 1
ATOM 1010 N N . TYR A 1 131 ? 18.663 15.859 -27.746 1.00 92.19 131 TYR A N 1
ATOM 1011 C CA . TYR A 1 131 ? 19.417 14.615 -27.897 1.00 92.19 131 TYR A CA 1
ATOM 1012 C C . TYR A 1 131 ? 18.559 13.391 -27.543 1.00 92.19 131 TYR A C 1
ATOM 1014 O O . TYR A 1 131 ? 17.623 13.473 -26.747 1.00 92.19 131 TYR A O 1
ATOM 1022 N N . GLN A 1 132 ? 18.879 12.237 -28.136 1.00 89.44 132 GLN A N 1
ATOM 1023 C CA . GLN A 1 132 ? 18.070 11.017 -27.997 1.00 89.44 132 GLN A CA 1
ATOM 1024 C C . GLN A 1 132 ? 18.394 10.218 -26.734 1.00 89.44 132 GLN A C 1
ATOM 1026 O O . GLN A 1 132 ? 17.541 9.494 -26.221 1.00 89.44 132 GLN A O 1
ATOM 1031 N N . SER A 1 133 ? 19.626 10.310 -26.236 1.00 89.81 133 SER A N 1
ATOM 1032 C CA . SER A 1 133 ? 20.017 9.647 -24.995 1.00 89.81 133 SER A CA 1
ATOM 1033 C C . SER A 1 133 ? 21.193 10.342 -24.318 1.00 89.81 133 SER A C 1
ATOM 1035 O O . SER A 1 133 ? 21.849 11.217 -24.887 1.00 89.81 133 SER A O 1
ATOM 1037 N N . SER A 1 134 ? 21.441 9.949 -23.072 1.00 91.00 134 SER A N 1
ATOM 1038 C CA . SER A 1 134 ? 22.528 10.451 -22.241 1.00 91.00 134 SER A CA 1
ATOM 1039 C C . SER A 1 134 ? 23.370 9.299 -21.702 1.00 91.00 134 SER A C 1
ATOM 1041 O O . SER A 1 134 ? 22.829 8.265 -21.303 1.00 91.00 134 SER A O 1
ATOM 1043 N N . GLY A 1 135 ? 24.676 9.503 -21.623 1.00 88.50 135 GLY A N 1
ATOM 1044 C CA . GLY A 1 135 ? 25.637 8.577 -21.052 1.00 88.50 135 GLY A CA 1
ATOM 1045 C C . GLY A 1 135 ? 26.482 9.250 -19.980 1.00 88.50 135 GLY A C 1
ATOM 1046 O O . GLY A 1 135 ? 26.773 10.443 -20.042 1.00 88.50 135 GLY A O 1
ATOM 1047 N N . MET A 1 136 ? 26.906 8.460 -19.000 1.00 87.25 136 MET A N 1
ATOM 1048 C CA . MET A 1 136 ? 27.915 8.863 -18.029 1.00 87.25 136 MET A CA 1
ATOM 1049 C C . MET A 1 136 ? 28.958 7.753 -17.884 1.00 87.25 136 MET A C 1
ATOM 1051 O O . MET A 1 136 ? 28.593 6.571 -17.887 1.00 87.25 136 MET A O 1
ATOM 1055 N N . PRO A 1 137 ? 30.247 8.098 -17.737 1.00 83.06 137 PRO A N 1
ATOM 1056 C CA . PRO A 1 137 ? 31.275 7.123 -17.411 1.00 83.06 137 PRO A CA 1
ATOM 1057 C C . PRO A 1 137 ? 31.012 6.499 -16.033 1.00 83.06 137 PRO A C 1
ATOM 1059 O O . PRO A 1 137 ? 30.335 7.073 -15.175 1.00 83.06 137 PRO A O 1
ATOM 1062 N N . ALA A 1 138 ? 31.549 5.298 -15.803 1.00 77.88 138 ALA A N 1
ATOM 1063 C CA . ALA A 1 138 ? 31.394 4.620 -14.522 1.00 77.88 138 ALA A CA 1
ATOM 1064 C C . ALA A 1 138 ? 31.905 5.513 -13.378 1.00 77.88 138 ALA A C 1
ATOM 1066 O O . ALA A 1 138 ? 32.921 6.192 -13.513 1.00 77.88 138 ALA A O 1
ATOM 1067 N N . ARG A 1 139 ? 31.245 5.473 -12.212 1.00 67.69 139 ARG A N 1
ATOM 1068 C CA . ARG A 1 139 ? 31.578 6.312 -11.038 1.00 67.69 139 ARG A CA 1
ATOM 1069 C C . ARG A 1 139 ? 33.047 6.256 -10.583 1.00 67.69 139 ARG A C 1
ATOM 1071 O O . ARG A 1 139 ? 33.466 7.110 -9.815 1.00 67.69 139 ARG A O 1
ATOM 1078 N N . GLN A 1 140 ? 33.811 5.249 -11.012 1.00 68.81 140 GLN A N 1
ATOM 1079 C CA . GLN A 1 140 ? 35.223 5.056 -10.662 1.00 68.81 140 GLN A CA 1
ATOM 1080 C C . GLN A 1 140 ? 36.203 5.375 -11.806 1.00 68.81 140 GLN A C 1
ATOM 1082 O O . GLN A 1 140 ? 37.410 5.235 -11.624 1.00 68.81 140 GLN A O 1
ATOM 1087 N N . SER A 1 141 ? 35.720 5.789 -12.980 1.00 57.34 141 SER A N 1
ATOM 1088 C CA . SER A 1 141 ? 36.557 6.110 -14.138 1.00 57.34 141 SER A CA 1
ATOM 1089 C C . SER A 1 141 ? 36.518 7.610 -14.439 1.00 57.34 141 SER A C 1
ATOM 1091 O O . SER A 1 141 ? 35.544 8.090 -15.010 1.00 57.34 141 SER A O 1
ATOM 1093 N N . GLY A 1 142 ? 37.591 8.329 -14.096 1.00 65.00 142 GLY A N 1
ATOM 1094 C CA . GLY A 1 142 ? 37.858 9.692 -14.579 1.00 65.00 142 GLY A CA 1
ATOM 1095 C C . GLY A 1 142 ? 36.913 10.798 -14.086 1.00 65.00 142 GLY A C 1
ATOM 1096 O O . GLY A 1 142 ? 36.202 10.645 -13.091 1.00 65.00 142 GLY A O 1
ATOM 1097 N N . GLU A 1 143 ? 36.964 11.943 -14.778 1.00 74.19 143 GLU A N 1
ATOM 1098 C CA . GLU A 1 143 ? 36.087 13.094 -14.534 1.00 74.19 143 GLU A CA 1
ATOM 1099 C C . GLU A 1 143 ? 34.625 12.741 -14.831 1.00 74.19 143 GLU A C 1
ATOM 1101 O O . GLU A 1 143 ? 34.309 12.100 -15.833 1.00 74.19 143 GLU A O 1
ATOM 1106 N N . GLN A 1 144 ? 33.724 13.167 -13.944 1.00 83.94 144 GLN A N 1
ATOM 1107 C CA . GLN A 1 144 ? 32.286 12.983 -14.116 1.00 83.94 144 GLN A CA 1
ATOM 1108 C C . GLN A 1 144 ? 31.785 13.932 -15.213 1.00 83.94 144 GLN A C 1
ATOM 1110 O O . GLN A 1 144 ? 31.561 15.123 -14.978 1.00 83.94 144 GLN A O 1
ATOM 1115 N N . THR A 1 145 ? 31.627 13.396 -16.419 1.00 89.50 145 THR A N 1
ATOM 1116 C CA . THR A 1 145 ? 31.106 14.111 -17.585 1.00 89.50 145 THR A CA 1
ATOM 1117 C C . THR A 1 145 ? 29.761 13.541 -18.026 1.00 89.50 145 THR A C 1
ATOM 1119 O O . THR A 1 145 ? 29.499 12.343 -17.922 1.00 89.50 145 THR A O 1
ATOM 1122 N N . CYS A 1 146 ? 28.895 14.424 -18.507 1.00 90.69 146 CYS A N 1
ATOM 1123 C CA . CYS A 1 146 ? 27.645 14.093 -19.164 1.00 90.69 146 CYS A CA 1
ATOM 1124 C C . CYS A 1 146 ? 27.880 14.013 -20.673 1.00 90.69 146 CYS A C 1
ATOM 1126 O O . CYS A 1 146 ? 28.404 14.959 -21.262 1.00 90.69 146 CYS A O 1
ATOM 1128 N N . ILE A 1 147 ? 27.506 12.898 -21.295 1.00 92.94 147 ILE A N 1
ATOM 1129 C CA . ILE A 1 147 ? 27.650 12.660 -22.732 1.00 92.94 147 ILE A CA 1
ATOM 1130 C C . ILE A 1 147 ? 26.251 12.643 -23.342 1.00 92.94 147 ILE A C 1
ATOM 1132 O O . ILE A 1 147 ? 25.446 11.795 -22.968 1.00 92.94 147 ILE A O 1
ATOM 1136 N N . CYS A 1 148 ? 25.952 13.542 -24.278 1.00 93.06 148 CYS A N 1
ATOM 1137 C CA . CYS A 1 148 ? 24.688 13.492 -25.011 1.00 93.06 148 CYS A CA 1
ATOM 1138 C C . CYS A 1 148 ? 24.883 12.815 -26.362 1.00 93.06 148 CYS A C 1
ATOM 1140 O O . CYS A 1 148 ? 25.841 13.110 -27.086 1.00 93.06 148 CYS A O 1
ATOM 1142 N N . HIS A 1 149 ? 23.964 11.912 -26.691 1.00 93.19 149 HIS A N 1
ATOM 1143 C CA . HIS A 1 149 ? 24.029 11.115 -27.901 1.00 93.19 149 HIS A CA 1
ATOM 1144 C C . HIS A 1 149 ? 23.032 11.580 -28.959 1.00 93.19 149 HIS A C 1
ATOM 1146 O O . HIS A 1 149 ? 21.860 11.857 -28.672 1.00 93.19 149 HIS A O 1
ATOM 1152 N N . GLY A 1 150 ? 23.520 11.611 -30.194 1.00 89.06 150 GLY A N 1
ATOM 1153 C CA . GLY A 1 150 ? 22.760 11.917 -31.393 1.00 89.06 150 GLY A CA 1
ATOM 1154 C C . GLY A 1 150 ? 21.757 10.838 -31.782 1.00 89.06 150 GLY A C 1
ATOM 1155 O O . GLY A 1 150 ? 21.552 9.831 -31.096 1.00 89.06 150 GLY A O 1
ATOM 1156 N N . SER A 1 151 ? 21.132 11.037 -32.939 1.00 87.25 151 SER A N 1
ATOM 1157 C CA . SER A 1 151 ? 20.109 10.131 -33.474 1.00 87.25 151 SER A CA 1
ATOM 1158 C C . SER A 1 151 ? 20.597 8.716 -33.806 1.00 87.25 151 SER A C 1
ATOM 1160 O O . SER A 1 151 ? 19.772 7.807 -33.905 1.00 87.25 151 SER A O 1
ATOM 1162 N N . PHE A 1 152 ? 21.907 8.506 -33.944 1.00 86.38 152 PHE A N 1
ATOM 1163 C CA . PHE A 1 152 ? 22.512 7.209 -34.246 1.00 86.38 152 PHE A CA 1
ATOM 1164 C C . PHE A 1 152 ? 23.349 6.654 -33.075 1.00 86.38 152 PHE A C 1
ATOM 1166 O O . PHE A 1 152 ? 24.047 5.652 -33.241 1.00 86.38 152 PHE A O 1
ATOM 1173 N N . GLY A 1 153 ? 23.247 7.252 -31.879 1.00 81.44 153 GLY A N 1
ATOM 1174 C CA . GLY A 1 153 ? 23.962 6.824 -30.670 1.00 81.44 153 GLY A CA 1
ATOM 1175 C C . GLY A 1 153 ? 25.414 7.311 -30.571 1.00 81.44 153 GLY A C 1
ATOM 1176 O O . GLY A 1 153 ? 26.129 6.955 -29.633 1.00 81.44 153 GLY A O 1
ATOM 1177 N N . GLU A 1 154 ? 25.866 8.135 -31.508 1.00 89.56 154 GLU A N 1
ATOM 1178 C CA . GLU A 1 154 ? 27.150 8.826 -31.481 1.00 89.56 154 GLU A CA 1
ATOM 1179 C C . GLU A 1 154 ? 27.188 9.879 -30.370 1.00 89.56 154 GLU A C 1
ATOM 1181 O O . GLU A 1 154 ? 26.193 10.544 -30.107 1.00 89.56 154 GLU A O 1
ATOM 1186 N N . ALA A 1 155 ? 28.331 10.035 -29.699 1.00 88.56 155 ALA A N 1
ATOM 1187 C CA . ALA A 1 155 ? 28.516 11.113 -28.732 1.00 88.56 155 ALA A CA 1
ATOM 1188 C C . ALA A 1 155 ? 28.684 12.444 -29.482 1.00 88.56 155 ALA A C 1
ATOM 1190 O O . ALA A 1 155 ? 29.693 12.636 -30.162 1.00 88.56 155 ALA A O 1
ATOM 1191 N N . GLU A 1 156 ? 27.710 13.347 -29.362 1.00 89.25 156 GLU A N 1
ATOM 1192 C CA . GLU A 1 156 ? 27.749 14.658 -30.025 1.00 89.25 156 GLU A CA 1
ATOM 1193 C C . GLU A 1 156 ? 28.385 15.725 -29.131 1.00 89.25 156 GLU A C 1
ATOM 1195 O O . GLU A 1 156 ? 29.214 16.510 -29.594 1.00 89.25 156 GLU A O 1
ATOM 1200 N N . ILE A 1 157 ? 28.045 15.729 -27.838 1.00 90.44 157 ILE A N 1
ATOM 1201 C CA . ILE A 1 157 ? 28.618 16.657 -26.858 1.00 90.44 157 ILE A CA 1
ATOM 1202 C C . ILE A 1 157 ? 29.015 15.942 -25.569 1.00 90.44 157 ILE A C 1
ATOM 1204 O O . ILE A 1 157 ? 28.424 14.938 -25.174 1.00 90.44 157 ILE A O 1
ATOM 1208 N N . THR A 1 158 ? 30.038 16.475 -24.904 1.00 91.00 158 THR A N 1
ATOM 1209 C CA . THR A 1 158 ? 30.482 16.038 -23.578 1.00 91.00 158 THR A CA 1
ATOM 1210 C C . THR A 1 158 ? 30.669 17.268 -22.701 1.00 91.00 158 THR A C 1
ATOM 1212 O O . THR A 1 158 ? 31.461 18.145 -23.041 1.00 91.00 158 THR A O 1
ATOM 1215 N N . VAL A 1 159 ? 29.932 17.340 -21.595 1.00 88.69 159 VAL A N 1
ATOM 1216 C CA . VAL A 1 159 ? 29.888 18.503 -20.699 1.00 88.69 159 VAL A CA 1
ATOM 1217 C C . VAL A 1 159 ? 30.267 18.070 -19.278 1.00 88.69 159 VAL A C 1
ATOM 1219 O O . VAL A 1 159 ? 29.771 17.040 -18.812 1.00 88.69 159 VAL A O 1
ATOM 1222 N N . PRO A 1 160 ? 31.132 18.801 -18.555 1.00 88.75 160 PRO A N 1
ATOM 1223 C CA . PRO A 1 160 ? 31.413 18.518 -17.150 1.00 88.75 160 PRO A CA 1
ATOM 1224 C C . PRO A 1 160 ? 30.150 18.629 -16.287 1.00 88.75 160 PRO A C 1
ATOM 1226 O O . PRO A 1 160 ? 29.420 19.613 -16.373 1.00 88.75 160 PRO A O 1
ATOM 1229 N N . ILE A 1 161 ? 29.911 17.671 -15.387 1.00 84.25 161 ILE A N 1
ATOM 1230 C CA . ILE A 1 161 ? 28.680 17.638 -14.567 1.00 84.25 161 ILE A CA 1
ATOM 1231 C C . ILE A 1 161 ? 28.499 18.861 -13.660 1.00 84.25 161 ILE A C 1
ATOM 1233 O O . ILE A 1 161 ? 27.377 19.241 -13.311 1.00 84.25 161 ILE A O 1
ATOM 1237 N N . VAL A 1 162 ? 29.604 19.505 -13.296 1.00 84.44 162 VAL A N 1
ATOM 1238 C CA . VAL A 1 162 ? 29.610 20.717 -12.469 1.00 84.44 162 VAL A CA 1
ATOM 1239 C C . VAL A 1 162 ? 29.001 21.917 -13.209 1.00 84.44 162 VAL A C 1
ATOM 1241 O O . VAL A 1 162 ? 28.519 22.842 -12.564 1.00 84.44 162 VAL A O 1
ATOM 1244 N N . GLU A 1 163 ? 28.979 21.891 -14.544 1.00 84.69 163 GLU A N 1
ATOM 1245 C CA . GLU A 1 163 ? 28.436 22.966 -15.385 1.00 84.69 163 GLU A CA 1
ATOM 1246 C C . GLU A 1 163 ? 26.950 22.774 -15.721 1.00 84.69 163 GLU A C 1
ATOM 1248 O O . GLU A 1 163 ? 26.308 23.706 -16.209 1.00 84.69 163 GLU A O 1
ATOM 1253 N N . LEU A 1 164 ? 26.378 21.595 -15.441 1.00 82.56 164 LEU A N 1
ATOM 1254 C CA . LEU A 1 164 ? 24.950 21.361 -15.641 1.00 82.56 164 LEU A CA 1
ATOM 1255 C C . LEU A 1 164 ? 24.108 22.133 -14.609 1.00 82.56 164 LEU A C 1
ATOM 1257 O O . LEU A 1 164 ? 24.519 22.268 -13.451 1.00 82.56 164 LEU A O 1
ATOM 1261 N N . PRO A 1 165 ? 22.895 22.580 -14.972 1.00 77.12 165 PRO A N 1
ATOM 1262 C CA . PRO A 1 165 ? 21.962 23.144 -14.004 1.00 77.12 165 PRO A CA 1
ATOM 1263 C C . PRO A 1 165 ? 21.643 22.139 -12.870 1.00 77.12 165 PRO A C 1
ATOM 1265 O O . PRO A 1 165 ? 21.725 20.921 -13.079 1.00 77.12 165 PRO A O 1
ATOM 1268 N N . PRO A 1 166 ? 21.376 22.629 -11.643 1.00 67.06 166 PRO A N 1
ATOM 1269 C CA . PRO A 1 166 ? 20.992 21.797 -10.502 1.00 67.06 166 PRO A CA 1
ATOM 1270 C C . PRO A 1 166 ? 19.575 21.221 -10.623 1.00 67.06 166 PRO A 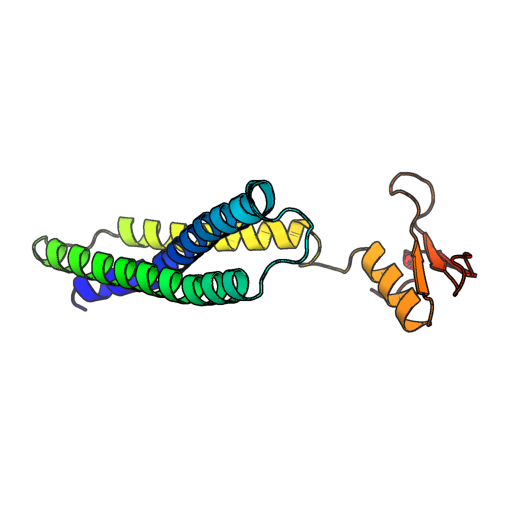C 1
ATOM 1272 O O . PRO A 1 166 ? 18.696 21.898 -11.202 1.00 67.06 166 PRO A O 1
#

Sequence (166 aa):
MKKRFIYMLLFLVPGLFVSLLITVAVLGVAYGALWLFVFGDSTWPTWPEQVLSGLMPTMFFGLWVIAMVGGYAVGKRLEATPGFDVRHVWLSLAATLLPIGIALLHQLSIGNLGPKSDSERCSEYCSEHGYQSSGMPARQSGEQTCICHGSFGEAEITVPIVELPP

Secondary structure (DSSP, 8-state):
--HHHHHHHHTHHHHHHHHHHHHHHHHHHHHHHHIIIIITTSPPPHHHHHHHHHHHHHHHHHHHHHHHHHHHHHHHHGGGSSS--HHHHHHHHHHHHHHHHHHHHHHHHHTSSSSPPHHHHHHHHHHHTT-SEEE---TTSSS-EEEEE-TTS-EEEEEEGGGS--